Protein AF-A0A8J5LGD5-F1 (afdb_monomer_lite)

Secondary structure (DSSP, 8-state):
--SHHHHHHHHHHHHHHHHHTT-HHHHHHHHHHHHHH-TT-HHHHHHHHHHHTSTT-HHHHHHHHHHHHHTT-TTSHHHHHHHHHHH-SS-HHHHHHHHHHHHHHHHHHHHHHHHHHHHHTT-HHHHHHHHHHHHHH-TT-HHHHHHHHHHHHT-

Radius of gyration: 19.95 Å; chains: 1; bounding box: 43×18×62 Å

Sequence (155 aa):
MSTMHWGYLDAGNLAGIYYEQSQLDMAILHYKQAINCDSTFIEAYNNLSCFALQPNHPQALSSLGSIYMDCNMMSVPASFYKATL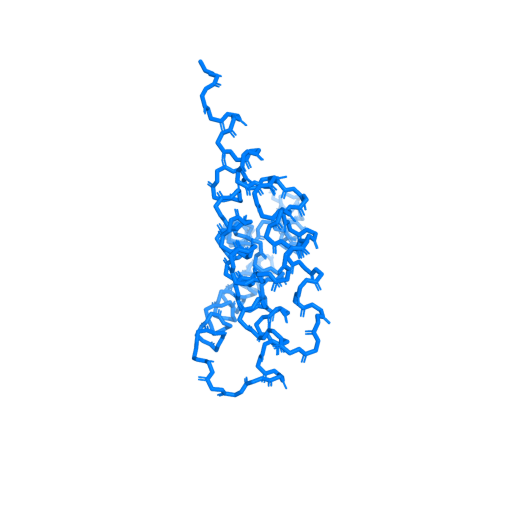AVTTGISAPFNNLAIIYKQQTAVDGLVNRGNTFKEIGRVTEAIQDYIRAVNIRPTMPEAHANLASAYKDR

pLDDT: mean 82.54, std 10.93, range [42.25, 97.94]

Foldseek 3Di:
DPPLVVQLVVLQVVLVVCVVVVVNVSNLVSLLRSCVSPVPPVSSLVVLVVVLPPLACLVSLQSSLVSCVVVLVLVPSLVSLVSSCVNDVPDCSSVVSNVVSVVLVVQLVVLQVVLVVCVVVVVLVSSLVSLVVSCVNPVPDVSSVVSNVVSVVVD

Organism: Zingiber officinale (NCBI:txid94328)

Structure (mmCIF, N/CA/C/O backbone):
data_AF-A0A8J5LGD5-F1
#
_entry.id   AF-A0A8J5LGD5-F1
#
loop_
_atom_site.group_PDB
_atom_site.id
_atom_site.type_symbol
_atom_site.label_atom_id
_atom_site.label_alt_id
_atom_site.label_comp_id
_atom_site.label_asym_id
_atom_site.label_entity_id
_atom_site.label_seq_id
_atom_site.pdbx_PDB_ins_code
_atom_site.Cartn_x
_atom_site.Cartn_y
_atom_site.Cartn_z
_atom_site.occupancy
_atom_site.B_iso_or_equiv
_atom_site.auth_seq_id
_atom_site.auth_comp_id
_atom_site.auth_asym_id
_atom_site.auth_atom_id
_atom_site.pdbx_PDB_model_num
ATOM 1 N N . MET A 1 1 ? -23.213 11.131 -22.393 1.00 42.25 1 MET A N 1
ATOM 2 C CA . MET A 1 1 ? -22.243 10.449 -21.503 1.00 42.25 1 MET A CA 1
ATOM 3 C C . MET A 1 1 ? -21.433 9.392 -22.271 1.00 42.25 1 MET A C 1
ATOM 5 O O . MET A 1 1 ? -21.318 8.270 -21.812 1.00 42.25 1 MET A O 1
ATOM 9 N N . SER A 1 2 ? -20.857 9.716 -23.435 1.00 49.59 2 SER A N 1
ATOM 10 C CA . SER A 1 2 ? -20.188 8.717 -24.299 1.00 49.59 2 SER A CA 1
ATOM 11 C C . SER A 1 2 ? -18.789 9.123 -24.777 1.00 49.59 2 SER A C 1
ATOM 13 O O . SER A 1 2 ? -18.178 8.389 -25.538 1.00 49.59 2 SER A O 1
ATOM 15 N N . THR A 1 3 ? -18.252 10.262 -24.331 1.00 48.84 3 THR A N 1
ATOM 16 C CA . THR A 1 3 ? -16.956 10.787 -24.799 1.00 48.84 3 THR A CA 1
ATOM 17 C C . THR A 1 3 ? -15.761 10.387 -23.928 1.00 48.84 3 THR A C 1
ATOM 19 O O . THR A 1 3 ? -14.643 10.397 -24.423 1.00 48.84 3 THR A O 1
ATOM 22 N N . MET A 1 4 ? -15.966 9.987 -22.664 1.00 52.41 4 MET A N 1
ATOM 23 C CA . MET A 1 4 ? -14.864 9.555 -21.783 1.00 52.41 4 MET A CA 1
ATOM 24 C C . MET A 1 4 ? -14.381 8.123 -22.052 1.00 52.41 4 MET A C 1
ATOM 26 O O . MET A 1 4 ? -13.219 7.829 -21.803 1.00 52.41 4 MET A O 1
ATOM 30 N N . HIS A 1 5 ? -15.238 7.247 -22.586 1.00 53.03 5 HIS A N 1
ATOM 31 C CA . HIS A 1 5 ? -14.896 5.835 -22.795 1.00 53.03 5 HIS A CA 1
ATOM 32 C C . HIS A 1 5 ? -13.899 5.616 -23.945 1.00 53.03 5 HIS A C 1
ATOM 34 O O . HIS A 1 5 ? -13.088 4.702 -23.891 1.00 53.03 5 HIS A O 1
ATOM 40 N N . TRP A 1 6 ? -13.914 6.490 -24.957 1.00 54.50 6 TRP A N 1
ATOM 41 C CA . TRP A 1 6 ? -12.985 6.409 -26.088 1.00 54.50 6 TRP A CA 1
ATOM 42 C C . TRP A 1 6 ? -11.574 6.877 -25.717 1.00 54.50 6 TRP A C 1
ATOM 44 O O . TRP A 1 6 ? -10.600 6.235 -26.084 1.00 54.50 6 TRP A O 1
ATOM 54 N N . GLY A 1 7 ? -11.451 7.932 -24.903 1.00 62.81 7 GLY A N 1
ATOM 55 C CA . GLY A 1 7 ? -10.155 8.565 -24.637 1.00 62.81 7 GLY A CA 1
ATOM 56 C C . GLY A 1 7 ? -9.122 7.675 -23.935 1.00 62.81 7 GLY A C 1
ATOM 57 O O . GLY A 1 7 ? -7.940 7.750 -24.262 1.00 62.81 7 GLY A O 1
ATOM 58 N N . TYR A 1 8 ? -9.536 6.817 -22.994 1.00 68.88 8 TYR A N 1
ATOM 59 C CA . TYR A 1 8 ? -8.594 5.930 -22.297 1.00 68.88 8 TYR A CA 1
ATOM 60 C C . TYR A 1 8 ? -8.311 4.640 -23.067 1.00 68.88 8 TYR A C 1
ATOM 62 O O . TYR A 1 8 ? -7.191 4.140 -22.998 1.00 68.88 8 TYR A O 1
ATOM 70 N N . LEU A 1 9 ? -9.295 4.123 -23.815 1.00 65.69 9 LEU A N 1
ATOM 71 C CA . LEU A 1 9 ? -9.103 2.965 -24.687 1.00 65.69 9 LEU A CA 1
ATOM 72 C C . LEU A 1 9 ? -8.113 3.318 -25.804 1.00 65.69 9 LEU A C 1
ATOM 74 O O . LEU A 1 9 ? -7.202 2.548 -26.089 1.00 65.69 9 LEU A O 1
ATOM 78 N N . ASP A 1 10 ? -8.233 4.526 -26.362 1.00 78.06 10 ASP A N 1
ATOM 79 C CA . ASP A 1 10 ? -7.303 5.064 -27.353 1.00 78.06 10 ASP A CA 1
ATOM 80 C C . ASP A 1 10 ? -5.892 5.227 -26.767 1.00 78.06 10 ASP A C 1
ATOM 82 O O . ASP A 1 10 ? -4.911 4.841 -27.403 1.00 78.06 10 ASP A O 1
ATOM 86 N N . ALA A 1 11 ? -5.771 5.725 -25.530 1.00 79.81 11 ALA A N 1
ATOM 87 C CA . ALA A 1 11 ? -4.4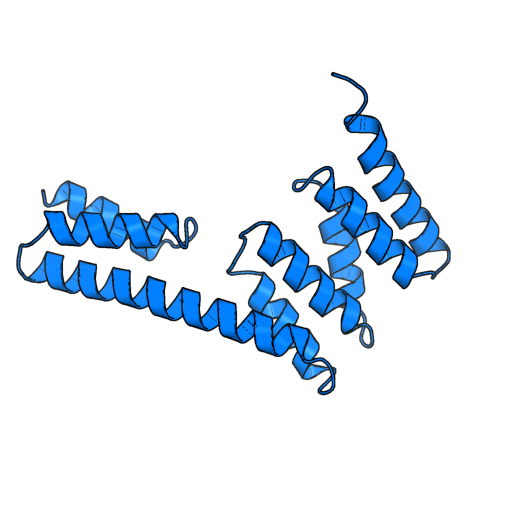84 5.845 -24.844 1.00 79.81 11 ALA A CA 1
ATOM 88 C C . ALA A 1 11 ? -3.858 4.475 -24.512 1.00 79.81 11 ALA A C 1
ATOM 90 O O . ALA A 1 11 ? -2.656 4.293 -24.696 1.00 79.81 11 ALA A O 1
ATOM 91 N N . GLY A 1 12 ? -4.654 3.498 -24.067 1.00 80.50 12 GLY A N 1
ATOM 92 C CA . GLY A 1 12 ? -4.197 2.134 -23.789 1.00 80.50 12 GLY A CA 1
ATOM 93 C C . GLY A 1 12 ? -3.734 1.404 -25.052 1.00 80.50 12 GLY A C 1
ATOM 94 O O . GLY A 1 12 ? -2.643 0.836 -25.073 1.00 80.50 12 GLY A O 1
ATOM 95 N N . ASN A 1 13 ? -4.507 1.503 -26.136 1.00 82.81 13 ASN A N 1
ATOM 96 C CA . ASN A 1 13 ? -4.154 0.928 -27.435 1.00 82.81 13 ASN A CA 1
ATOM 97 C C . ASN A 1 13 ? -2.883 1.570 -28.009 1.00 82.81 13 ASN A C 1
ATOM 99 O O . ASN A 1 13 ? -1.990 0.871 -28.488 1.00 82.81 13 ASN A O 1
ATOM 103 N N . LEU A 1 14 ? -2.758 2.897 -27.914 1.00 84.38 14 LEU A N 1
ATOM 104 C CA . LEU A 1 14 ? -1.565 3.617 -28.354 1.00 84.38 14 LEU A CA 1
ATOM 105 C C . LEU A 1 14 ? -0.327 3.223 -27.533 1.00 84.38 14 LEU A C 1
ATOM 107 O O . LEU A 1 14 ? 0.759 3.058 -28.091 1.00 84.38 14 LEU A O 1
ATOM 111 N N . ALA A 1 15 ? -0.487 3.002 -26.226 1.00 84.06 15 ALA A N 1
ATOM 112 C CA . ALA A 1 15 ? 0.582 2.490 -25.377 1.00 84.06 15 ALA A CA 1
ATOM 113 C C . ALA A 1 15 ? 1.046 1.084 -25.802 1.00 84.06 15 ALA A C 1
ATOM 115 O O . ALA A 1 15 ? 2.248 0.814 -25.807 1.00 84.06 15 ALA A O 1
ATOM 116 N N . GLY A 1 16 ? 0.115 0.215 -26.213 1.00 80.62 16 GLY A N 1
ATOM 117 C CA . GLY A 1 16 ? 0.413 -1.095 -26.800 1.00 80.62 16 GLY A CA 1
ATOM 118 C C . GLY A 1 16 ? 1.201 -1.001 -28.113 1.00 80.62 16 GLY A C 1
ATOM 119 O O . GLY A 1 16 ? 2.185 -1.712 -28.296 1.00 80.62 16 GLY A O 1
ATOM 120 N N . ILE A 1 17 ? 0.858 -0.054 -28.989 1.00 85.38 17 ILE A N 1
ATOM 121 C CA . ILE A 1 17 ? 1.590 0.175 -30.248 1.00 85.38 17 ILE A CA 1
ATOM 122 C C . ILE A 1 17 ? 3.024 0.647 -29.974 1.00 85.38 17 ILE A C 1
ATOM 124 O O . ILE A 1 17 ? 3.979 0.137 -30.561 1.00 85.38 17 ILE A O 1
ATOM 128 N N . TYR A 1 18 ? 3.206 1.605 -29.061 1.00 84.12 18 TYR A N 1
ATOM 129 C CA . TYR A 1 18 ? 4.547 2.059 -28.683 1.00 84.12 18 TYR A CA 1
ATOM 130 C C . TYR A 1 18 ? 5.372 0.957 -28.017 1.00 84.12 18 TYR A C 1
ATOM 132 O O . TYR A 1 18 ? 6.592 0.915 -28.190 1.00 84.12 18 TYR A O 1
ATOM 140 N N . TYR A 1 19 ? 4.712 0.042 -27.304 1.00 77.81 19 TYR A N 1
ATOM 141 C CA . TYR A 1 19 ? 5.350 -1.142 -26.749 1.00 77.81 19 TYR A CA 1
ATOM 142 C C . TYR A 1 19 ? 5.903 -2.062 -27.841 1.00 77.81 19 TYR A C 1
ATOM 144 O O . TYR A 1 19 ? 7.086 -2.401 -27.799 1.00 77.81 19 TYR A O 1
ATOM 152 N N . GLU A 1 20 ? 5.098 -2.397 -28.849 1.00 80.38 20 GLU A N 1
ATOM 153 C CA . GLU A 1 20 ? 5.548 -3.206 -29.991 1.00 80.38 20 GLU A CA 1
ATOM 154 C C . GLU A 1 20 ? 6.714 -2.544 -30.742 1.00 80.38 20 GLU A C 1
ATOM 156 O O . GLU A 1 20 ? 7.620 -3.217 -31.232 1.00 80.38 20 GLU A O 1
ATOM 161 N N . GLN A 1 21 ? 6.747 -1.210 -30.765 1.00 85.00 21 GLN A N 1
ATOM 162 C CA . GLN A 1 21 ? 7.817 -0.417 -31.376 1.00 85.00 21 GLN A CA 1
ATOM 163 C C . GLN A 1 21 ? 9.059 -0.237 -30.487 1.00 85.00 21 GLN A C 1
ATOM 165 O O . GLN A 1 21 ? 9.975 0.492 -30.868 1.00 85.00 21 GLN A O 1
ATOM 170 N N . SER A 1 22 ? 9.118 -0.868 -29.309 1.00 78.25 22 SER A N 1
ATOM 171 C CA . SER A 1 22 ? 10.202 -0.698 -28.324 1.00 78.25 22 SER A CA 1
ATOM 172 C C . SER A 1 22 ? 10.396 0.750 -27.836 1.00 78.25 22 SER A C 1
ATOM 174 O O . SER A 1 22 ? 11.431 1.088 -27.261 1.00 78.25 22 SER A O 1
ATOM 176 N N . GLN A 1 23 ? 9.395 1.616 -28.018 1.00 81.88 23 GLN A N 1
ATOM 177 C CA . GLN A 1 23 ? 9.391 3.002 -27.542 1.00 81.88 23 GLN A CA 1
ATOM 178 C C . GLN A 1 23 ? 8.831 3.061 -26.119 1.00 81.88 23 GLN A C 1
ATOM 180 O O . GLN A 1 23 ? 7.727 3.543 -25.862 1.00 81.88 23 GLN A O 1
ATOM 185 N N . LEU A 1 24 ? 9.609 2.528 -25.180 1.00 74.50 24 LEU A N 1
ATOM 186 C CA . LEU A 1 24 ? 9.168 2.263 -23.810 1.00 74.50 24 LEU A CA 1
ATOM 187 C C . LEU A 1 24 ? 8.738 3.527 -23.049 1.00 74.50 24 LEU A C 1
ATOM 189 O O . LEU A 1 24 ? 7.740 3.494 -22.332 1.00 74.50 24 LEU A O 1
ATOM 193 N N . ASP A 1 25 ? 9.427 4.654 -23.242 1.00 77.00 25 ASP A N 1
ATOM 194 C CA . ASP A 1 25 ? 9.070 5.920 -22.586 1.00 77.00 25 ASP A CA 1
ATOM 195 C C . ASP A 1 25 ? 7.683 6.420 -23.022 1.00 77.00 25 ASP A C 1
ATOM 197 O O . ASP A 1 25 ? 6.886 6.872 -22.194 1.00 77.00 25 ASP A O 1
ATOM 201 N N . MET A 1 26 ? 7.366 6.270 -24.312 1.00 81.94 26 MET A N 1
ATOM 202 C CA . MET A 1 26 ? 6.059 6.626 -24.869 1.00 81.94 26 MET A CA 1
ATOM 203 C C . MET A 1 26 ? 4.973 5.657 -24.400 1.00 81.94 26 MET A C 1
ATOM 205 O O . MET A 1 26 ? 3.890 6.097 -24.014 1.00 81.94 26 MET A O 1
ATOM 209 N N . ALA A 1 27 ? 5.270 4.356 -24.342 1.00 81.81 27 ALA A N 1
ATOM 210 C CA . ALA A 1 27 ? 4.348 3.369 -23.786 1.00 81.81 27 ALA A CA 1
ATOM 211 C C . ALA A 1 27 ? 3.984 3.702 -22.327 1.00 81.81 27 ALA A C 1
ATOM 213 O O . ALA A 1 27 ? 2.805 3.758 -21.981 1.00 81.81 27 ALA A O 1
ATOM 214 N N . ILE A 1 28 ? 4.972 4.012 -21.477 1.00 79.75 28 ILE A N 1
ATOM 215 C CA . ILE A 1 28 ? 4.734 4.391 -20.074 1.00 79.75 28 ILE A CA 1
ATOM 216 C C . ILE A 1 28 ? 3.882 5.662 -19.977 1.00 79.75 28 ILE A C 1
ATOM 218 O O . ILE A 1 28 ? 2.972 5.732 -19.146 1.00 79.75 28 ILE A O 1
ATOM 222 N N . LEU A 1 29 ? 4.164 6.668 -20.810 1.00 82.88 29 LEU A N 1
ATOM 223 C CA . LEU A 1 29 ? 3.408 7.919 -20.839 1.00 82.88 29 LEU A CA 1
ATOM 224 C C . LEU A 1 29 ? 1.929 7.684 -21.171 1.00 82.88 29 LEU A C 1
ATOM 226 O O . LEU A 1 29 ? 1.054 8.210 -20.482 1.00 82.88 29 LEU A O 1
ATOM 230 N N . HIS A 1 30 ? 1.642 6.880 -22.192 1.00 85.06 30 HIS A N 1
ATOM 231 C CA . HIS A 1 30 ? 0.271 6.621 -22.623 1.00 85.06 30 HIS A CA 1
ATOM 232 C C . HIS A 1 30 ? -0.484 5.685 -21.672 1.00 85.06 30 HIS A C 1
ATOM 234 O O . HIS A 1 30 ? -1.658 5.929 -21.396 1.00 85.06 30 HIS A O 1
ATOM 240 N N . TYR A 1 31 ? 0.189 4.712 -21.047 1.00 83.44 31 TYR A N 1
ATOM 241 C CA . TYR A 1 31 ? -0.419 3.937 -19.962 1.00 83.44 31 TYR A CA 1
ATOM 242 C C . TYR A 1 31 ? -0.769 4.809 -18.749 1.00 83.44 31 TYR A C 1
ATOM 244 O O . TYR A 1 31 ? -1.839 4.641 -18.169 1.00 83.44 31 TYR A O 1
ATOM 252 N N . LYS A 1 32 ? 0.070 5.793 -18.391 1.00 79.62 32 LYS A N 1
ATOM 253 C CA . LYS A 1 32 ? -0.273 6.783 -17.352 1.00 79.62 32 LYS A CA 1
ATOM 254 C C . LYS A 1 32 ? -1.509 7.597 -17.712 1.00 79.62 32 LYS A C 1
ATOM 256 O O . LYS A 1 32 ? -2.350 7.837 -16.853 1.00 79.62 32 LYS A O 1
ATOM 261 N N . GLN A 1 33 ? -1.619 8.032 -18.965 1.00 82.81 33 GLN A N 1
ATOM 262 C CA . GLN A 1 33 ? -2.797 8.762 -19.435 1.00 82.81 33 GLN A CA 1
ATOM 263 C C . GLN A 1 33 ? -4.057 7.899 -19.349 1.00 82.81 33 GLN A C 1
ATOM 265 O O . GLN A 1 33 ? -5.070 8.373 -18.843 1.00 82.81 33 GLN A O 1
ATOM 270 N N . ALA A 1 34 ? -3.973 6.632 -19.764 1.00 83.25 34 ALA A N 1
ATOM 271 C CA . ALA A 1 34 ? -5.082 5.692 -19.652 1.00 83.25 34 ALA A CA 1
ATOM 272 C C . ALA A 1 34 ? -5.538 5.533 -18.192 1.00 83.25 34 ALA A C 1
ATOM 274 O O . ALA A 1 34 ? -6.728 5.649 -17.921 1.00 83.25 34 ALA A O 1
ATOM 275 N N . ILE A 1 35 ? -4.601 5.384 -17.247 1.00 81.25 35 ILE A N 1
ATOM 276 C CA . ILE A 1 35 ? -4.906 5.262 -15.810 1.00 81.25 35 ILE A CA 1
ATOM 277 C C . ILE A 1 35 ? -5.485 6.557 -15.219 1.00 81.25 35 ILE A C 1
ATOM 279 O O . ILE A 1 35 ? -6.378 6.514 -14.377 1.00 81.25 35 ILE A O 1
ATOM 283 N N . ASN A 1 36 ? -5.016 7.725 -15.664 1.00 80.19 36 ASN A N 1
ATOM 284 C CA . ASN A 1 36 ? -5.582 9.006 -15.231 1.00 80.19 36 ASN A CA 1
ATOM 285 C C . ASN A 1 36 ? -7.033 9.190 -15.695 1.00 80.19 36 ASN A C 1
ATOM 287 O O . ASN A 1 36 ? -7.808 9.877 -15.031 1.00 80.19 36 ASN A O 1
ATOM 291 N N . CYS A 1 37 ? -7.393 8.614 -16.842 1.00 79.44 37 CYS A N 1
ATOM 292 C CA . CYS A 1 37 ? -8.760 8.629 -17.347 1.00 79.44 37 CYS A CA 1
ATOM 293 C C . CYS A 1 37 ? -9.627 7.529 -16.712 1.00 79.44 37 CYS A C 1
ATOM 295 O O . CYS A 1 37 ? -10.801 7.773 -16.439 1.00 79.44 37 CYS A O 1
ATOM 297 N N . ASP A 1 38 ? -9.056 6.351 -16.463 1.00 77.62 38 ASP A N 1
ATOM 298 C CA . ASP A 1 38 ? -9.692 5.228 -15.776 1.00 77.62 38 ASP A CA 1
ATOM 299 C C . ASP A 1 38 ? -8.703 4.546 -14.818 1.00 77.62 38 ASP A C 1
ATOM 301 O O . ASP A 1 38 ? -7.868 3.725 -15.210 1.00 77.62 38 ASP A O 1
ATOM 305 N N . SER A 1 39 ? -8.845 4.841 -13.525 1.00 76.69 39 SER A N 1
ATOM 306 C CA . SER A 1 39 ? -7.998 4.279 -12.468 1.00 76.69 39 SER A CA 1
ATOM 307 C C . SER A 1 39 ? -8.210 2.780 -12.238 1.00 76.69 39 SER A C 1
ATOM 309 O O . SER A 1 39 ? -7.464 2.162 -11.479 1.00 76.69 39 SER A O 1
ATOM 311 N N . THR A 1 40 ? -9.209 2.176 -12.887 1.00 78.06 40 THR A N 1
ATOM 312 C CA . THR A 1 40 ? -9.508 0.741 -12.820 1.00 78.06 40 THR A CA 1
ATOM 313 C C . THR A 1 40 ? -8.997 -0.035 -14.033 1.00 78.06 40 THR A C 1
ATOM 315 O O . THR A 1 40 ? -9.236 -1.239 -14.136 1.00 78.06 40 THR A O 1
ATOM 318 N N . PHE A 1 41 ? -8.247 0.607 -14.935 1.00 79.62 41 PHE A N 1
ATOM 319 C CA . PHE A 1 41 ? -7.722 -0.024 -16.143 1.00 79.62 41 PHE A CA 1
ATOM 320 C C . PHE A 1 41 ? -6.570 -1.006 -15.843 1.00 79.62 41 PHE A C 1
ATOM 322 O O . PHE A 1 41 ? -5.386 -0.683 -15.945 1.00 79.62 41 PHE A O 1
ATOM 329 N N . ILE A 1 42 ? -6.932 -2.239 -15.468 1.00 76.00 42 ILE A N 1
ATOM 330 C CA . ILE A 1 42 ? -6.021 -3.314 -15.024 1.00 76.00 42 ILE A CA 1
ATOM 331 C C . ILE A 1 42 ? -4.918 -3.613 -16.050 1.00 76.00 42 ILE A C 1
ATOM 333 O O . ILE A 1 42 ? -3.778 -3.883 -15.673 1.00 76.00 42 ILE A O 1
ATOM 337 N N . GLU A 1 43 ? -5.233 -3.555 -17.343 1.00 76.12 43 GLU A N 1
ATOM 338 C CA . GLU A 1 43 ? -4.279 -3.865 -18.410 1.00 76.12 43 GLU A CA 1
ATOM 339 C C . GLU A 1 43 ? -3.082 -2.901 -18.417 1.00 76.12 43 GLU A C 1
ATOM 341 O O . GLU A 1 43 ? -1.939 -3.350 -18.522 1.00 76.12 43 GLU A O 1
ATOM 346 N N . ALA A 1 44 ? -3.303 -1.602 -18.176 1.00 79.19 44 ALA A N 1
ATOM 347 C CA . ALA A 1 44 ? -2.202 -0.651 -18.031 1.00 79.19 44 ALA A CA 1
ATOM 348 C C . ALA A 1 44 ? -1.311 -0.971 -16.828 1.00 79.19 44 ALA A C 1
ATOM 350 O O . ALA A 1 44 ? -0.089 -0.892 -16.941 1.00 79.19 44 ALA A O 1
ATOM 351 N N . TYR A 1 45 ? -1.887 -1.374 -15.692 1.00 75.38 45 TYR A N 1
ATOM 352 C CA . TYR A 1 45 ? -1.099 -1.785 -14.527 1.00 75.38 45 TYR A CA 1
ATOM 353 C C . TYR A 1 45 ? -0.278 -3.043 -14.801 1.00 75.38 45 TYR A C 1
ATOM 355 O O . TYR A 1 45 ? 0.890 -3.094 -14.411 1.00 75.38 45 TYR A O 1
ATOM 363 N N . ASN A 1 46 ? -0.849 -4.037 -15.486 1.00 78.62 46 ASN A N 1
ATOM 364 C CA . ASN A 1 46 ? -0.146 -5.268 -15.848 1.00 78.62 46 ASN A CA 1
ATOM 365 C C . ASN A 1 46 ? 1.033 -4.980 -16.786 1.00 78.62 46 ASN A C 1
ATOM 367 O O . ASN A 1 46 ? 2.157 -5.410 -16.515 1.00 78.62 46 ASN A O 1
ATOM 371 N N . ASN A 1 47 ? 0.801 -4.190 -17.835 1.00 79.25 47 ASN A N 1
ATOM 372 C CA . ASN A 1 47 ? 1.826 -3.859 -18.821 1.00 79.25 47 ASN A CA 1
ATOM 373 C C . ASN A 1 47 ? 2.923 -2.975 -18.212 1.00 79.25 47 ASN A C 1
ATOM 375 O O . ASN A 1 47 ? 4.109 -3.263 -18.378 1.00 79.25 47 ASN A O 1
ATOM 379 N N . LEU A 1 48 ? 2.555 -1.977 -17.397 1.00 77.75 48 LEU A N 1
ATOM 380 C CA . LEU A 1 48 ? 3.524 -1.189 -16.634 1.00 77.75 48 LEU A CA 1
ATOM 381 C C . LEU A 1 48 ? 4.348 -2.048 -15.672 1.00 77.75 48 LEU A C 1
ATOM 383 O O . LEU A 1 48 ? 5.566 -1.881 -15.590 1.00 77.75 48 LEU A O 1
ATOM 387 N N . SER A 1 49 ? 3.708 -2.975 -14.956 1.00 74.06 49 SER A N 1
ATOM 388 C CA . SER A 1 49 ? 4.391 -3.865 -14.008 1.00 74.06 49 SER A CA 1
ATOM 389 C C . SER A 1 49 ? 5.399 -4.769 -14.714 1.00 74.06 49 SER A C 1
ATOM 391 O O . SER A 1 49 ? 6.503 -4.960 -14.207 1.00 74.06 49 SER A O 1
ATOM 393 N N . CYS A 1 50 ? 5.076 -5.254 -15.916 1.00 70.56 50 CYS A N 1
ATOM 394 C CA . CYS A 1 50 ? 6.021 -5.994 -16.748 1.00 70.56 50 CYS A CA 1
ATOM 395 C C . CYS A 1 50 ? 7.251 -5.148 -17.127 1.00 70.56 50 CYS A C 1
ATOM 397 O O . CYS A 1 50 ? 8.369 -5.662 -17.087 1.00 70.56 50 CYS A O 1
ATOM 399 N N . PHE A 1 51 ? 7.088 -3.852 -17.435 1.00 70.75 51 PHE A N 1
ATOM 400 C CA . PHE A 1 51 ? 8.227 -2.952 -17.690 1.00 70.75 51 PHE A CA 1
ATOM 401 C C . PHE A 1 51 ? 9.106 -2.759 -16.464 1.00 70.75 51 PHE A C 1
ATOM 403 O O . PHE A 1 51 ? 10.329 -2.784 -16.557 1.00 70.75 51 PHE A O 1
ATOM 410 N N . ALA A 1 52 ? 8.483 -2.587 -15.304 1.00 66.25 52 ALA A N 1
ATOM 411 C CA . ALA A 1 52 ? 9.181 -2.420 -14.039 1.00 66.25 52 ALA A CA 1
ATOM 412 C C . ALA A 1 52 ? 10.057 -3.626 -13.662 1.00 66.25 52 ALA A C 1
ATOM 414 O O . ALA A 1 52 ? 11.058 -3.463 -12.969 1.00 66.25 52 ALA A O 1
ATOM 415 N N . LEU A 1 53 ? 9.681 -4.827 -14.108 1.00 66.00 53 LEU A N 1
ATOM 416 C CA . LEU A 1 53 ? 10.434 -6.060 -13.877 1.00 66.00 53 LEU A CA 1
ATOM 417 C C . LEU A 1 53 ? 11.613 -6.244 -14.844 1.00 66.00 53 LEU A C 1
ATOM 419 O O . LEU A 1 53 ? 12.427 -7.145 -14.638 1.00 66.00 53 LEU A O 1
ATOM 423 N N . GLN A 1 54 ? 11.742 -5.411 -15.883 1.00 70.62 54 GLN A N 1
ATOM 424 C CA . GLN A 1 54 ? 12.911 -5.454 -16.755 1.00 70.62 54 GLN A CA 1
ATOM 425 C C . GLN A 1 54 ? 14.143 -4.873 -16.032 1.00 70.62 54 GLN A C 1
ATOM 427 O O . GLN A 1 54 ? 14.027 -3.835 -15.376 1.00 70.62 54 GLN A O 1
ATOM 432 N N . PRO A 1 55 ? 15.345 -5.475 -16.171 1.00 61.97 55 PRO A N 1
ATOM 433 C CA . PRO A 1 55 ? 16.503 -5.189 -15.311 1.00 61.97 55 PRO A CA 1
ATOM 434 C C . PRO A 1 55 ? 17.042 -3.749 -15.312 1.00 61.97 55 PRO A C 1
ATOM 436 O O . PRO A 1 55 ? 17.955 -3.463 -14.545 1.00 61.97 55 PRO A O 1
ATOM 439 N N . ASN A 1 56 ? 16.544 -2.854 -16.173 1.00 66.19 56 ASN A N 1
ATOM 440 C CA . ASN A 1 56 ? 17.194 -1.572 -16.449 1.00 66.19 56 ASN A CA 1
ATOM 441 C C . ASN A 1 56 ? 16.239 -0.371 -16.605 1.00 66.19 56 ASN A C 1
ATOM 443 O O . ASN A 1 56 ? 16.598 0.611 -17.250 1.00 66.19 56 ASN A O 1
ATOM 447 N N . HIS A 1 57 ? 15.037 -0.420 -16.014 1.00 74.88 57 HIS A N 1
ATOM 448 C CA . HIS A 1 57 ? 14.047 0.669 -16.122 1.00 74.88 57 HIS A CA 1
ATOM 449 C C . HIS A 1 57 ? 13.592 1.231 -14.759 1.00 74.88 57 HIS A C 1
ATOM 451 O O . HIS A 1 57 ? 12.416 1.133 -14.391 1.00 74.88 57 HIS A O 1
ATOM 457 N N . PRO A 1 58 ? 14.488 1.880 -13.989 1.00 75.25 58 PRO A N 1
ATOM 458 C CA . PRO A 1 58 ? 14.142 2.452 -12.685 1.00 75.25 58 PRO A CA 1
ATOM 459 C C . PRO A 1 58 ? 13.075 3.560 -12.760 1.00 75.25 58 PRO A C 1
ATOM 461 O O . PRO A 1 58 ? 12.291 3.742 -11.828 1.00 75.25 58 PRO A O 1
ATOM 464 N N . GLN A 1 59 ? 12.985 4.282 -13.878 1.00 76.38 59 GLN A N 1
ATOM 465 C CA . GLN A 1 59 ? 11.958 5.302 -14.103 1.00 76.38 59 GLN A CA 1
ATOM 466 C C . GLN A 1 59 ? 10.552 4.690 -14.184 1.00 76.38 59 GLN A C 1
ATOM 468 O O . GLN A 1 59 ? 9.594 5.313 -13.718 1.00 76.38 59 GLN A O 1
ATOM 473 N N . ALA A 1 60 ? 10.422 3.474 -14.728 1.00 77.19 60 ALA A N 1
ATOM 474 C CA . ALA A 1 60 ? 9.156 2.747 -14.801 1.00 77.19 60 ALA A CA 1
ATOM 475 C C . ALA A 1 60 ? 8.691 2.312 -13.404 1.00 77.19 60 ALA A C 1
ATOM 477 O O . ALA A 1 60 ? 7.540 2.549 -13.038 1.00 77.19 60 ALA A O 1
ATOM 478 N N . LEU A 1 61 ? 9.608 1.780 -12.585 1.00 77.38 61 LEU A N 1
ATOM 479 C CA . LEU A 1 61 ? 9.351 1.429 -11.184 1.00 77.38 61 LEU A CA 1
ATOM 480 C C . LEU A 1 61 ? 8.918 2.650 -10.360 1.00 77.38 61 LEU A C 1
ATOM 482 O O . LEU A 1 61 ? 7.891 2.609 -9.681 1.00 77.38 61 LEU A O 1
ATOM 486 N N . SER A 1 62 ? 9.647 3.766 -10.463 1.00 81.56 62 SER A N 1
ATOM 487 C CA . SER A 1 62 ? 9.276 5.007 -9.771 1.00 81.56 62 SER A CA 1
ATOM 488 C C . SER A 1 62 ? 7.914 5.522 -10.230 1.00 81.56 62 SER A C 1
ATOM 490 O O . SER A 1 62 ? 7.118 5.980 -9.414 1.00 81.56 62 SER A O 1
ATOM 492 N N . SER A 1 63 ? 7.647 5.449 -11.534 1.00 80.19 63 SER A N 1
ATOM 493 C CA . SER A 1 63 ? 6.387 5.880 -12.133 1.00 80.19 63 SER A CA 1
ATOM 494 C C . SER A 1 63 ? 5.204 5.062 -11.632 1.00 80.19 63 SER A C 1
ATOM 496 O O . SER A 1 63 ? 4.195 5.642 -11.246 1.00 80.19 63 SER A O 1
ATOM 498 N N . LEU A 1 64 ? 5.339 3.738 -11.586 1.00 78.62 64 LEU A N 1
ATOM 499 C CA . LEU A 1 64 ? 4.340 2.842 -11.009 1.00 78.62 64 LEU A CA 1
ATOM 500 C C . LEU A 1 64 ? 4.080 3.135 -9.540 1.00 78.62 64 LEU A C 1
ATOM 502 O O . LEU A 1 64 ? 2.925 3.209 -9.129 1.00 78.62 64 LEU A O 1
ATOM 506 N N . GLY A 1 65 ? 5.143 3.345 -8.760 1.00 82.88 65 GLY A N 1
ATOM 507 C CA . GLY A 1 65 ? 5.011 3.746 -7.365 1.00 82.88 65 GLY A CA 1
ATOM 508 C C . GLY A 1 65 ? 4.157 5.007 -7.215 1.00 82.88 65 GLY A C 1
ATOM 509 O O . GLY A 1 65 ? 3.279 5.045 -6.358 1.00 82.88 65 GLY A O 1
ATOM 510 N N . SER A 1 66 ? 4.361 6.015 -8.071 1.00 82.75 66 SER A N 1
ATOM 511 C CA . SER A 1 66 ? 3.574 7.256 -8.036 1.00 82.75 66 SER A CA 1
ATOM 512 C C . SER A 1 66 ? 2.118 7.032 -8.421 1.00 82.75 66 SER A C 1
ATOM 514 O O . SER A 1 66 ? 1.240 7.483 -7.699 1.00 82.75 66 SER A O 1
ATOM 516 N N . ILE A 1 67 ? 1.854 6.238 -9.459 1.00 79.44 67 ILE A N 1
ATOM 517 C CA . ILE A 1 67 ? 0.484 5.901 -9.868 1.00 79.44 67 ILE A CA 1
ATOM 518 C C . ILE A 1 67 ? -0.271 5.205 -8.728 1.00 79.44 67 ILE A C 1
ATOM 520 O O . ILE A 1 67 ? -1.372 5.607 -8.369 1.00 79.44 67 ILE A O 1
ATOM 524 N N . TYR A 1 68 ? 0.322 4.180 -8.108 1.00 79.06 68 TYR A N 1
ATOM 525 C CA . TYR A 1 68 ? -0.320 3.496 -6.981 1.00 79.06 68 TYR A CA 1
ATOM 526 C C . TYR A 1 68 ? -0.518 4.415 -5.767 1.00 79.06 68 TYR A C 1
ATOM 528 O O . TYR A 1 68 ? -1.430 4.198 -4.966 1.00 79.06 68 TYR A O 1
ATOM 536 N N . MET A 1 69 ? 0.336 5.429 -5.614 1.00 79.81 69 MET A N 1
ATOM 537 C CA . MET A 1 69 ? 0.221 6.424 -4.554 1.00 79.81 69 MET A CA 1
ATOM 538 C C . MET A 1 69 ? -0.946 7.381 -4.818 1.00 79.81 69 MET A C 1
ATOM 540 O O . MET A 1 69 ? -1.719 7.634 -3.898 1.00 79.81 69 MET A O 1
ATOM 544 N N . ASP A 1 70 ? -1.137 7.809 -6.067 1.00 78.75 70 ASP A N 1
ATOM 545 C CA . ASP A 1 70 ? -2.288 8.613 -6.500 1.00 78.75 70 ASP A CA 1
ATOM 546 C C . ASP A 1 70 ? -3.607 7.834 -6.364 1.00 78.75 70 ASP A C 1
ATOM 548 O O . ASP A 1 70 ? -4.633 8.389 -5.971 1.00 78.75 70 ASP A O 1
ATOM 552 N N . CYS A 1 71 ? -3.576 6.515 -6.578 1.00 72.25 71 CYS A N 1
ATOM 553 C CA . CYS A 1 71 ? -4.714 5.621 -6.333 1.00 72.25 71 CYS A CA 1
ATOM 554 C C . CYS A 1 71 ? -4.941 5.286 -4.847 1.00 72.25 71 CYS A C 1
ATOM 556 O O . CYS A 1 71 ? -5.764 4.427 -4.528 1.00 72.25 71 CYS A O 1
ATOM 558 N N . ASN A 1 72 ? -4.214 5.933 -3.931 1.00 71.44 72 ASN A N 1
ATOM 559 C CA . ASN A 1 72 ? -4.302 5.746 -2.482 1.00 71.44 72 ASN A CA 1
ATOM 560 C C . ASN A 1 72 ? -4.047 4.297 -2.004 1.00 71.44 72 ASN A C 1
ATOM 562 O O . ASN A 1 72 ? -4.473 3.892 -0.920 1.00 71.44 72 ASN A O 1
ATOM 566 N N . MET A 1 73 ? -3.318 3.494 -2.785 1.00 71.38 73 MET A N 1
ATOM 567 C CA . MET A 1 73 ? -3.004 2.096 -2.471 1.00 71.38 73 MET A CA 1
ATOM 568 C C . MET A 1 73 ? -1.707 1.980 -1.664 1.00 71.38 73 MET A C 1
ATOM 570 O O . MET A 1 73 ? -0.798 1.266 -2.058 1.00 71.38 73 MET A O 1
ATOM 574 N N . MET A 1 74 ? -1.597 2.668 -0.523 1.00 67.50 74 MET A N 1
ATOM 575 C CA . MET A 1 74 ? -0.334 2.916 0.209 1.00 67.50 74 MET A CA 1
ATOM 576 C C . MET A 1 74 ? 0.570 1.701 0.518 1.00 67.50 74 MET A C 1
ATOM 578 O O . MET A 1 74 ? 1.759 1.885 0.783 1.00 67.50 74 MET A O 1
ATOM 582 N N . SER A 1 75 ? 0.052 0.469 0.512 1.00 66.94 75 SER A N 1
ATOM 583 C CA . SER A 1 75 ? 0.847 -0.748 0.738 1.00 66.94 75 SER A CA 1
ATOM 584 C C . SER A 1 75 ? 1.700 -1.163 -0.467 1.00 66.94 75 SER A C 1
ATOM 586 O O . SER A 1 75 ? 2.728 -1.813 -0.283 1.00 66.94 75 SER A O 1
ATOM 588 N N . VAL A 1 76 ? 1.303 -0.777 -1.682 1.00 75.00 76 VAL A N 1
ATOM 589 C CA . VAL A 1 76 ? 1.912 -1.211 -2.949 1.00 75.00 76 VAL A CA 1
ATOM 590 C C . VAL A 1 76 ? 3.050 -0.285 -3.432 1.00 75.00 76 VAL A C 1
ATOM 592 O O . VAL A 1 76 ? 4.112 -0.797 -3.776 1.00 75.00 76 VAL A O 1
ATOM 595 N N . PRO A 1 77 ? 2.946 1.061 -3.401 1.00 82.81 77 PRO A N 1
ATOM 596 C CA . PRO A 1 77 ? 3.992 1.976 -3.863 1.00 82.81 77 PRO A CA 1
ATOM 597 C C . PRO A 1 77 ? 5.360 1.759 -3.218 1.00 82.81 77 PRO A C 1
ATOM 599 O O . PRO A 1 77 ? 6.395 1.928 -3.861 1.00 82.81 77 PRO A O 1
ATOM 602 N N . ALA A 1 78 ? 5.379 1.392 -1.933 1.00 83.06 78 ALA A N 1
ATOM 603 C CA . ALA A 1 78 ? 6.611 1.276 -1.165 1.00 83.06 78 ALA A CA 1
ATOM 604 C C . ALA A 1 78 ? 7.557 0.205 -1.727 1.00 83.06 78 ALA A C 1
ATOM 606 O O . ALA A 1 78 ? 8.772 0.408 -1.709 1.00 83.06 78 ALA A O 1
ATOM 607 N N . SER A 1 79 ? 7.032 -0.919 -2.232 1.00 81.94 79 SER A N 1
ATOM 608 C CA . SER A 1 79 ? 7.864 -1.963 -2.843 1.00 81.94 79 SER A CA 1
ATOM 609 C C . SER A 1 79 ? 8.498 -1.473 -4.144 1.00 81.94 79 SER A C 1
ATOM 611 O O . SER A 1 79 ? 9.688 -1.692 -4.358 1.00 81.94 79 SER A O 1
ATOM 613 N N . PHE A 1 80 ? 7.745 -0.736 -4.963 1.00 83.69 80 PHE A N 1
ATOM 614 C CA . PHE A 1 80 ? 8.225 -0.169 -6.222 1.00 83.69 80 PHE A CA 1
ATOM 615 C C . PHE A 1 80 ? 9.308 0.895 -6.014 1.00 83.69 80 PHE A C 1
ATOM 617 O O . PHE A 1 80 ? 10.337 0.877 -6.696 1.00 83.69 80 PHE A O 1
ATOM 624 N N . TYR A 1 81 ? 9.146 1.778 -5.025 1.00 85.25 81 TYR A N 1
ATOM 625 C CA . TYR A 1 81 ? 10.187 2.751 -4.688 1.00 85.25 81 TYR A CA 1
ATOM 626 C C . TYR A 1 81 ? 11.455 2.077 -4.158 1.00 85.25 81 TYR A C 1
ATOM 628 O O . TYR A 1 81 ? 12.551 2.433 -4.583 1.00 85.25 81 TYR A O 1
ATOM 636 N N . LYS A 1 82 ? 11.334 1.055 -3.301 1.00 84.75 82 LYS A N 1
ATOM 637 C CA . LYS A 1 82 ? 12.491 0.270 -2.835 1.00 84.75 82 LYS A CA 1
ATOM 638 C C . LYS A 1 82 ? 13.211 -0.439 -3.980 1.00 84.75 82 LYS A C 1
ATOM 640 O O . LYS A 1 82 ? 14.434 -0.383 -4.042 1.00 84.75 82 LYS A O 1
ATOM 645 N N . ALA A 1 83 ? 12.463 -1.063 -4.889 1.00 82.38 83 ALA A N 1
ATOM 646 C CA . ALA A 1 83 ? 13.025 -1.715 -6.068 1.00 82.38 83 ALA A CA 1
ATOM 647 C C . ALA A 1 83 ? 13.762 -0.711 -6.968 1.00 82.38 83 ALA A C 1
ATOM 649 O O . ALA A 1 83 ? 14.867 -0.992 -7.418 1.00 82.38 83 ALA A O 1
ATOM 650 N N . THR A 1 84 ? 13.205 0.494 -7.149 1.00 82.94 84 THR A N 1
ATOM 651 C CA . THR A 1 84 ? 13.880 1.582 -7.877 1.00 82.94 84 THR A CA 1
ATOM 652 C C . THR A 1 84 ? 15.234 1.904 -7.247 1.00 82.94 84 THR A C 1
ATOM 654 O O . THR A 1 84 ? 16.250 1.932 -7.935 1.00 82.94 84 THR A O 1
ATOM 657 N N . LEU A 1 85 ? 15.256 2.107 -5.928 1.00 83.12 85 LEU A N 1
ATOM 658 C CA . LEU A 1 85 ? 16.453 2.505 -5.183 1.00 83.12 85 LEU A CA 1
ATOM 659 C C . LEU A 1 85 ? 17.526 1.412 -5.106 1.00 83.12 85 LEU A C 1
ATOM 661 O O . LEU A 1 85 ? 18.701 1.721 -4.926 1.00 83.12 85 LEU A O 1
ATOM 665 N N . ALA A 1 86 ? 17.138 0.143 -5.252 1.00 82.38 86 ALA A N 1
ATOM 666 C CA . ALA A 1 86 ? 18.075 -0.974 -5.331 1.00 82.38 86 ALA A CA 1
ATOM 667 C C . ALA A 1 86 ? 18.849 -1.003 -6.661 1.00 82.38 86 ALA A C 1
ATOM 669 O O . ALA A 1 86 ? 19.973 -1.497 -6.701 1.00 82.38 86 ALA A O 1
ATOM 670 N N . VAL A 1 87 ? 18.255 -0.474 -7.737 1.00 80.06 87 VAL A N 1
ATOM 671 C CA . VAL A 1 87 ? 18.837 -0.479 -9.090 1.00 80.06 87 VAL A CA 1
ATOM 672 C C . VAL A 1 87 ? 19.476 0.872 -9.441 1.00 80.06 87 VAL A C 1
ATOM 674 O O . VAL A 1 87 ? 20.403 0.926 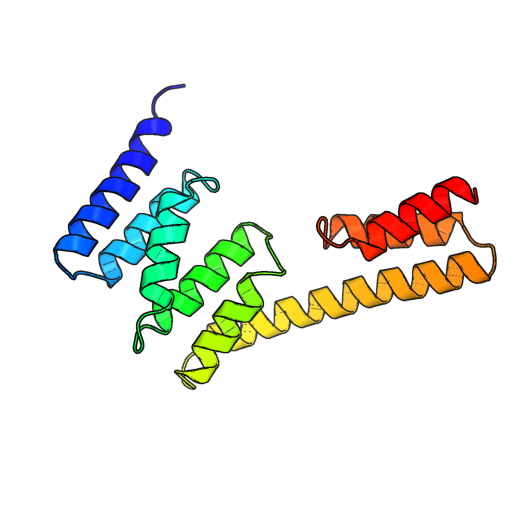-10.245 1.00 80.06 87 VAL A O 1
ATOM 677 N N . THR A 1 88 ? 19.032 1.977 -8.831 1.00 77.44 88 THR A N 1
ATOM 678 C CA . THR A 1 88 ? 19.617 3.306 -9.055 1.00 77.44 88 THR A CA 1
ATOM 679 C C . THR A 1 88 ? 19.635 4.170 -7.798 1.00 77.44 88 THR A C 1
ATOM 681 O O . THR A 1 88 ? 18.662 4.256 -7.056 1.00 77.44 88 THR A O 1
ATOM 684 N N . THR A 1 89 ? 20.745 4.872 -7.582 1.00 71.94 89 THR A N 1
ATOM 685 C CA . THR A 1 89 ? 20.966 5.733 -6.409 1.00 71.94 89 THR A CA 1
ATOM 686 C C . THR A 1 89 ? 20.818 7.229 -6.714 1.00 71.94 89 THR A C 1
ATOM 688 O O . THR A 1 89 ? 20.902 8.047 -5.802 1.00 71.94 89 THR A O 1
ATOM 691 N N . GLY A 1 90 ? 20.570 7.606 -7.976 1.00 75.56 90 GLY A N 1
ATOM 692 C CA . GLY A 1 90 ? 20.551 9.006 -8.428 1.00 75.56 90 GLY A CA 1
ATOM 693 C C . GLY A 1 90 ? 19.179 9.689 -8.455 1.00 75.56 90 GLY A C 1
ATOM 694 O O . GLY A 1 90 ? 19.102 10.873 -8.775 1.00 75.56 90 GLY A O 1
ATOM 695 N N . ILE A 1 91 ? 18.089 8.974 -8.153 1.00 76.19 91 ILE A N 1
ATOM 696 C CA . ILE A 1 91 ? 16.724 9.514 -8.253 1.00 76.19 91 ILE A CA 1
ATOM 697 C C . ILE A 1 91 ? 16.203 9.878 -6.857 1.00 76.19 91 ILE A C 1
ATOM 699 O O . ILE A 1 91 ? 16.019 9.013 -6.005 1.00 76.19 91 ILE A O 1
ATOM 703 N N . SER A 1 92 ? 15.915 11.161 -6.629 1.00 80.56 92 SER A N 1
ATOM 704 C CA . SER A 1 92 ? 15.418 11.675 -5.342 1.00 80.56 92 SER A CA 1
ATOM 705 C C . SER A 1 92 ? 13.929 11.399 -5.094 1.00 80.56 92 SER A C 1
ATOM 707 O O . SER A 1 92 ? 13.513 11.250 -3.944 1.00 80.56 92 SER A O 1
ATOM 709 N N . ALA A 1 93 ? 13.118 11.301 -6.152 1.00 83.69 93 ALA A N 1
ATOM 710 C CA . ALA A 1 93 ? 11.667 11.138 -6.036 1.00 83.69 93 ALA A CA 1
ATOM 711 C C . ALA A 1 93 ? 11.236 9.863 -5.267 1.00 83.69 93 ALA A C 1
ATOM 713 O O . ALA A 1 93 ? 10.434 9.998 -4.340 1.00 83.69 93 ALA A O 1
ATOM 714 N N . PRO A 1 94 ? 11.789 8.656 -5.530 1.00 84.38 94 PRO A N 1
ATOM 715 C CA . PRO A 1 94 ? 11.484 7.458 -4.745 1.00 84.38 94 PRO A CA 1
ATOM 716 C C . PRO A 1 94 ? 11.812 7.598 -3.256 1.00 84.38 94 PRO A C 1
ATOM 718 O O . PRO A 1 94 ? 11.036 7.138 -2.424 1.00 84.38 94 PRO A O 1
ATOM 721 N N . PHE A 1 95 ? 12.926 8.254 -2.902 1.00 85.88 95 PHE A N 1
ATOM 722 C CA . PHE A 1 95 ? 13.284 8.498 -1.501 1.00 85.88 95 PHE A CA 1
ATOM 723 C C . PHE A 1 95 ? 12.248 9.376 -0.799 1.00 85.88 95 PHE A C 1
ATOM 725 O O . PHE A 1 95 ? 11.769 9.021 0.279 1.00 85.88 95 PHE A O 1
ATOM 732 N N . ASN A 1 96 ? 11.881 10.502 -1.417 1.00 87.00 96 ASN A N 1
ATOM 733 C CA . ASN A 1 96 ? 10.896 11.419 -0.850 1.00 87.00 96 ASN A CA 1
ATOM 734 C C . ASN A 1 96 ? 9.530 10.738 -0.677 1.00 87.00 96 ASN A C 1
ATOM 736 O O . ASN A 1 96 ? 8.922 10.811 0.390 1.00 87.00 96 ASN A O 1
ATOM 740 N N . ASN A 1 97 ? 9.079 10.008 -1.697 1.00 88.06 97 ASN A N 1
ATOM 741 C CA . ASN A 1 97 ? 7.795 9.317 -1.646 1.00 88.06 97 ASN A CA 1
ATOM 742 C C . ASN A 1 97 ? 7.794 8.189 -0.605 1.00 88.06 97 ASN A C 1
ATOM 744 O O . ASN A 1 97 ? 6.820 8.029 0.131 1.00 88.06 97 ASN A O 1
ATOM 748 N N . LEU A 1 98 ? 8.903 7.457 -0.463 1.00 87.56 98 LEU A N 1
ATOM 749 C CA . LEU A 1 98 ? 9.050 6.447 0.583 1.00 87.56 98 LEU A CA 1
ATOM 750 C C . LEU A 1 98 ? 9.011 7.066 1.992 1.00 87.56 98 LEU A C 1
ATOM 752 O O . LEU A 1 98 ? 8.379 6.504 2.887 1.00 87.56 98 LEU A O 1
ATOM 756 N N . ALA A 1 99 ? 9.620 8.239 2.189 1.00 86.50 99 ALA A N 1
ATOM 757 C CA . ALA A 1 99 ? 9.564 8.959 3.461 1.00 86.50 99 ALA A CA 1
ATOM 758 C C . ALA A 1 99 ? 8.132 9.391 3.825 1.00 86.50 99 ALA A C 1
ATOM 760 O O . ALA A 1 99 ? 7.721 9.250 4.980 1.00 86.50 99 ALA A O 1
ATOM 761 N N . ILE A 1 100 ? 7.347 9.860 2.847 1.00 87.06 100 ILE A N 1
ATOM 762 C CA . ILE A 1 100 ? 5.926 10.195 3.040 1.00 87.06 100 ILE A CA 1
ATOM 763 C C . ILE A 1 100 ? 5.142 8.956 3.486 1.00 87.06 100 ILE A C 1
ATOM 765 O O . ILE A 1 100 ? 4.403 9.024 4.472 1.00 87.06 100 ILE A O 1
ATOM 769 N N . ILE A 1 101 ? 5.353 7.819 2.817 1.00 85.44 101 ILE A N 1
ATOM 770 C CA . ILE A 1 101 ? 4.683 6.557 3.152 1.00 85.44 101 ILE A CA 1
ATOM 771 C C . ILE A 1 101 ? 5.023 6.119 4.579 1.00 85.44 101 ILE A C 1
ATOM 773 O O . ILE A 1 101 ? 4.123 5.812 5.355 1.00 85.44 101 ILE A O 1
ATOM 777 N N . TYR A 1 102 ? 6.299 6.125 4.969 1.00 85.94 102 TYR A N 1
ATOM 778 C CA . TYR A 1 102 ? 6.692 5.728 6.325 1.00 85.94 102 TYR A CA 1
ATOM 779 C C . TYR A 1 102 ? 6.157 6.665 7.406 1.00 85.94 102 TYR A C 1
ATOM 781 O O . TYR A 1 102 ? 5.750 6.209 8.476 1.00 85.94 102 TYR A O 1
ATOM 789 N N . LYS A 1 103 ? 6.087 7.970 7.131 1.00 86.50 103 LYS A N 1
ATOM 790 C CA . LYS A 1 103 ? 5.464 8.926 8.051 1.00 86.50 103 LYS A CA 1
ATOM 791 C C . LYS A 1 103 ? 3.972 8.637 8.241 1.00 86.50 103 LYS A C 1
ATOM 793 O O . LYS A 1 103 ? 3.466 8.722 9.355 1.00 86.50 103 LYS A O 1
ATOM 798 N N . GLN A 1 104 ? 3.263 8.280 7.174 1.00 82.69 104 GLN A N 1
ATOM 799 C CA . GLN A 1 104 ? 1.850 7.906 7.264 1.00 82.69 104 GLN A CA 1
ATOM 800 C C . GLN A 1 104 ? 1.662 6.567 7.984 1.00 82.69 104 GLN A C 1
ATOM 802 O O . GLN A 1 104 ? 0.802 6.477 8.854 1.00 82.69 104 GLN A O 1
ATOM 807 N N . GLN A 1 105 ? 2.488 5.558 7.689 1.00 85.06 105 GLN A N 1
ATOM 808 C CA . GLN A 1 105 ? 2.437 4.260 8.372 1.00 85.06 105 GLN A CA 1
ATOM 809 C C . GLN A 1 105 ? 2.638 4.415 9.881 1.00 85.06 105 GLN A C 1
ATOM 811 O O . GLN A 1 105 ? 1.789 3.982 10.652 1.00 85.06 105 GLN A O 1
ATOM 816 N N . THR A 1 106 ? 3.680 5.136 10.300 1.00 87.44 106 THR A N 1
ATOM 817 C CA . THR A 1 106 ? 3.949 5.377 11.728 1.00 87.44 106 THR A CA 1
ATOM 818 C C . THR A 1 106 ? 2.824 6.152 12.419 1.00 87.44 106 THR A C 1
ATOM 820 O O . THR A 1 106 ? 2.495 5.859 13.568 1.00 87.44 106 THR A O 1
ATOM 823 N N . ALA A 1 107 ? 2.181 7.102 11.730 1.00 88.50 107 ALA A N 1
ATOM 824 C CA . ALA A 1 107 ? 1.011 7.804 12.259 1.00 88.50 107 ALA A CA 1
ATOM 825 C C . ALA A 1 107 ? -0.198 6.871 12.452 1.00 88.50 107 ALA A C 1
ATOM 827 O O . ALA A 1 107 ? -0.889 6.966 13.466 1.00 88.50 107 ALA A O 1
ATOM 828 N N . VAL A 1 108 ? -0.448 5.963 11.503 1.00 91.50 108 VAL A N 1
ATOM 829 C CA . VAL A 1 108 ? -1.543 4.984 11.579 1.00 91.50 108 VAL A CA 1
ATOM 830 C C . VAL A 1 108 ? -1.302 3.964 12.688 1.00 91.50 108 VAL A C 1
ATOM 832 O O . VAL A 1 108 ? -2.202 3.723 13.489 1.00 91.50 108 VAL A O 1
ATOM 835 N N . ASP A 1 109 ? -0.093 3.413 12.776 1.00 91.56 109 ASP A N 1
ATOM 836 C CA . ASP A 1 109 ? 0.275 2.454 13.823 1.00 91.56 109 ASP A CA 1
ATOM 837 C C . ASP A 1 109 ? 0.162 3.107 15.215 1.00 91.56 109 ASP A C 1
ATOM 839 O O . ASP A 1 109 ? -0.343 2.508 16.165 1.00 91.56 109 ASP A O 1
ATOM 843 N N . GLY A 1 110 ? 0.538 4.387 15.330 1.00 93.44 110 GLY A N 1
ATOM 844 C CA . GLY A 1 110 ? 0.354 5.175 16.549 1.00 93.44 110 GLY A CA 1
ATOM 845 C C . GLY A 1 110 ? -1.113 5.340 16.965 1.00 93.44 110 GLY A C 1
ATOM 846 O O . GLY A 1 110 ? -1.417 5.258 18.156 1.00 93.44 110 GLY A O 1
ATOM 847 N N . LEU A 1 111 ? -2.030 5.535 16.010 1.00 96.50 111 LEU A N 1
ATOM 848 C CA . LEU A 1 111 ? -3.472 5.600 16.288 1.00 96.50 111 LEU A CA 1
ATOM 849 C C . LEU A 1 111 ? -4.006 4.262 16.804 1.00 96.50 111 LEU A C 1
ATOM 851 O O . LEU A 1 111 ? -4.740 4.247 17.788 1.00 96.50 111 LEU A O 1
ATOM 855 N N . VAL A 1 112 ? -3.612 3.144 16.188 1.00 97.00 112 VAL A N 1
ATOM 856 C CA . VAL A 1 112 ? -4.023 1.805 16.642 1.00 97.00 112 VAL A CA 1
ATOM 857 C C . VAL A 1 112 ? -3.519 1.532 18.051 1.00 97.00 112 VAL A C 1
ATOM 859 O O . VAL A 1 112 ? -4.302 1.150 18.916 1.00 97.00 112 VAL A O 1
ATOM 862 N N . ASN A 1 113 ? -2.238 1.794 18.308 1.00 96.81 113 ASN A N 1
ATOM 863 C CA . ASN A 1 113 ? -1.642 1.556 19.618 1.00 96.81 113 ASN A CA 1
ATOM 864 C C . ASN A 1 113 ? -2.307 2.401 20.707 1.00 96.81 113 ASN A C 1
ATOM 866 O O . ASN A 1 113 ? -2.641 1.881 21.770 1.00 96.81 113 ASN A O 1
ATOM 870 N N . ARG A 1 114 ? -2.570 3.686 20.439 1.00 96.94 114 ARG A N 1
ATOM 871 C CA . ARG A 1 114 ? -3.276 4.546 21.396 1.00 96.94 114 ARG A CA 1
ATOM 872 C C . ARG A 1 114 ? -4.723 4.096 21.611 1.00 96.94 114 ARG A C 1
ATOM 874 O O . ARG A 1 114 ? -5.190 4.107 22.748 1.00 96.94 114 ARG A O 1
ATOM 881 N N . GLY A 1 115 ? -5.401 3.645 20.555 1.00 97.12 115 GLY A N 1
ATOM 882 C CA . GLY A 1 115 ? -6.723 3.033 20.651 1.00 97.12 115 GLY A CA 1
ATOM 883 C C . GLY A 1 115 ? -6.727 1.781 21.532 1.00 97.12 115 GLY A C 1
ATOM 884 O O . GLY A 1 115 ? -7.604 1.649 22.386 1.00 97.12 115 GLY A O 1
ATOM 885 N N . ASN A 1 116 ? -5.718 0.914 21.398 1.00 97.44 116 ASN A N 1
ATOM 886 C CA . ASN A 1 116 ? -5.560 -0.276 22.238 1.00 97.44 116 ASN A CA 1
ATOM 887 C C . ASN A 1 116 ? -5.395 0.126 23.708 1.00 97.44 116 ASN A C 1
ATOM 889 O O . ASN A 1 116 ? -6.130 -0.366 24.561 1.00 97.44 116 ASN A O 1
ATOM 893 N N . THR A 1 117 ? -4.529 1.104 23.996 1.00 97.25 117 THR A N 1
ATOM 894 C CA . THR A 1 117 ? -4.359 1.636 25.356 1.00 97.25 117 THR A CA 1
ATOM 895 C C . THR A 1 117 ? -5.655 2.235 25.905 1.00 97.25 117 THR A C 1
ATOM 897 O O . THR A 1 117 ? -5.998 1.988 27.058 1.00 97.25 117 THR A O 1
ATOM 900 N N . PHE A 1 118 ? -6.414 2.995 25.104 1.00 97.94 118 PHE A N 1
ATOM 901 C CA . PHE A 1 118 ? -7.712 3.527 25.532 1.00 97.94 118 PHE A CA 1
ATOM 902 C C . PHE A 1 118 ? -8.718 2.422 25.841 1.00 97.94 118 PHE A C 1
ATOM 904 O O . PHE A 1 118 ? -9.435 2.509 26.838 1.00 97.94 118 PHE A O 1
ATOM 911 N N . LYS A 1 119 ? -8.745 1.374 25.019 1.00 95.62 119 LYS A N 1
ATOM 912 C CA . LYS A 1 119 ? -9.606 0.215 25.224 1.00 95.62 119 LYS A CA 1
ATOM 913 C C . LYS A 1 119 ? -9.262 -0.508 26.531 1.00 95.62 119 LYS A C 1
ATOM 915 O O . LYS A 1 119 ? -10.167 -0.803 27.306 1.00 95.62 119 LYS A O 1
ATOM 920 N N . GLU A 1 120 ? -7.976 -0.730 26.803 1.00 95.50 120 GLU A N 1
ATOM 921 C CA . GLU A 1 120 ? -7.486 -1.376 28.031 1.00 95.50 120 GLU A CA 1
ATOM 922 C C . GLU A 1 120 ? -7.880 -0.616 29.303 1.00 95.50 120 GLU A C 1
ATOM 924 O O . GLU A 1 120 ? -8.231 -1.233 30.306 1.00 95.50 120 GLU A O 1
ATOM 929 N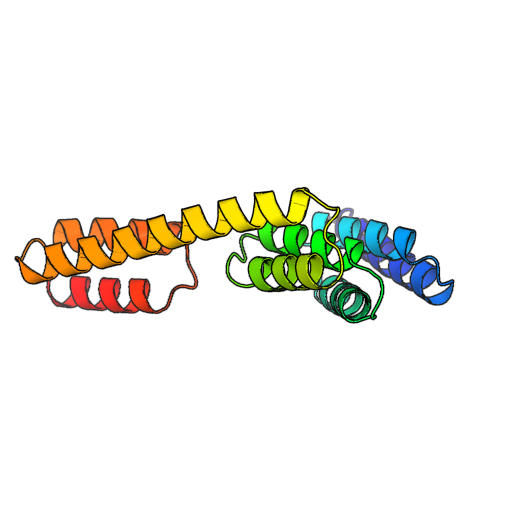 N . ILE A 1 121 ? -7.884 0.720 29.262 1.00 96.62 121 ILE A N 1
ATOM 930 C CA . ILE A 1 121 ? -8.283 1.560 30.405 1.00 96.62 121 ILE A CA 1
ATOM 931 C C . ILE A 1 121 ? -9.790 1.875 30.441 1.00 96.62 121 ILE A C 1
ATOM 933 O O . ILE A 1 121 ? -10.214 2.772 31.168 1.00 96.62 121 ILE A O 1
ATOM 937 N N . GLY A 1 122 ? -10.609 1.175 29.646 1.00 94.31 122 GLY A N 1
ATOM 938 C CA . GLY A 1 122 ? -12.072 1.313 29.627 1.00 94.31 122 GLY A CA 1
ATOM 939 C C . GLY A 1 122 ? -12.604 2.551 28.893 1.00 94.31 122 GLY A C 1
ATOM 940 O O . GLY A 1 122 ? -13.810 2.793 28.869 1.00 94.31 122 GLY A O 1
ATOM 941 N N . ARG A 1 123 ? -11.737 3.333 28.244 1.00 96.94 123 ARG A N 1
ATOM 942 C CA . ARG A 1 123 ? -12.093 4.514 27.438 1.00 96.94 123 ARG A CA 1
ATOM 943 C C . ARG A 1 123 ? -12.462 4.109 26.008 1.00 96.94 123 ARG A C 1
ATOM 945 O O . ARG A 1 123 ? -11.828 4.498 25.028 1.00 96.94 123 ARG A O 1
ATOM 952 N N . VAL A 1 124 ? -13.501 3.280 25.892 1.00 96.44 124 VAL A N 1
ATOM 953 C CA . VAL A 1 124 ? -13.907 2.629 24.631 1.00 96.44 124 VAL A CA 1
ATOM 954 C C . VAL A 1 124 ? -14.302 3.645 23.549 1.00 96.44 124 VAL A C 1
ATOM 956 O O . VAL A 1 124 ? -14.021 3.434 22.371 1.00 96.44 124 VAL A O 1
ATOM 959 N N . THR A 1 125 ? -14.898 4.782 23.922 1.00 97.06 125 THR A N 1
ATOM 960 C CA . THR A 1 125 ? -15.310 5.814 22.952 1.00 97.06 125 THR A CA 1
ATOM 961 C C . THR A 1 125 ? -14.103 6.453 22.261 1.00 97.06 125 THR A C 1
ATOM 963 O O . THR A 1 125 ? -14.107 6.630 21.043 1.00 97.06 125 THR A O 1
ATOM 966 N N . GLU A 1 126 ? -13.051 6.771 23.012 1.00 97.12 126 GLU A N 1
ATOM 967 C CA . GLU A 1 126 ? -11.804 7.317 22.481 1.00 97.12 126 GLU A CA 1
ATOM 968 C C . GLU A 1 126 ? -11.044 6.284 21.645 1.00 97.12 126 GLU A C 1
ATOM 970 O O . GLU A 1 126 ? -10.517 6.632 20.588 1.00 97.12 126 GLU A O 1
ATOM 975 N N . ALA A 1 127 ? -11.070 5.009 22.051 1.00 97.62 127 ALA A N 1
ATOM 976 C CA . ALA A 1 127 ? -10.526 3.918 21.246 1.00 97.62 127 ALA A CA 1
ATOM 977 C C . ALA A 1 127 ? -11.203 3.835 19.867 1.00 97.62 127 ALA A C 1
ATOM 979 O O . ALA A 1 127 ? -10.523 3.808 18.842 1.00 97.62 127 ALA A O 1
ATOM 980 N N . ILE A 1 128 ? -12.541 3.884 19.826 1.00 97.75 128 ILE A N 1
ATOM 981 C CA . ILE A 1 128 ? -13.318 3.898 18.576 1.00 97.75 128 ILE A CA 1
ATOM 982 C C . ILE A 1 128 ? -12.919 5.087 17.693 1.00 97.75 128 ILE A C 1
ATOM 984 O O . ILE A 1 128 ? -12.722 4.912 16.491 1.00 97.75 128 ILE A O 1
ATOM 988 N N . GLN A 1 129 ? -12.766 6.288 18.262 1.00 97.44 129 GLN A N 1
ATOM 989 C CA . GLN A 1 129 ? -12.348 7.466 17.493 1.00 97.44 129 GLN A CA 1
ATOM 990 C C . GLN A 1 129 ? -10.969 7.280 16.852 1.00 97.44 129 GLN A C 1
ATOM 992 O O . GLN A 1 129 ? -10.782 7.655 15.691 1.00 97.44 129 GLN A O 1
ATOM 997 N N . ASP A 1 130 ? -10.015 6.705 17.582 1.00 97.19 130 ASP A N 1
ATOM 998 C CA . ASP A 1 130 ? -8.669 6.456 17.068 1.00 97.19 130 ASP A CA 1
ATOM 999 C C . ASP A 1 130 ? -8.654 5.371 15.985 1.00 97.19 130 ASP A C 1
ATOM 1001 O O . ASP A 1 130 ? -8.034 5.572 14.937 1.00 97.19 130 ASP A O 1
ATOM 1005 N N . TYR A 1 131 ? -9.407 4.281 16.156 1.00 97.56 131 TYR A N 1
ATOM 1006 C CA . TYR A 1 131 ? -9.530 3.261 15.114 1.00 97.56 131 TYR A CA 1
ATOM 1007 C C . TYR A 1 131 ? -10.234 3.787 13.860 1.00 97.56 131 TYR A C 1
ATOM 1009 O O . TYR A 1 131 ? -9.785 3.493 12.757 1.00 97.56 131 TYR A O 1
ATOM 1017 N N . ILE A 1 132 ? -11.275 4.620 13.991 1.00 97.12 132 ILE A N 1
ATOM 1018 C CA . ILE A 1 132 ? -11.927 5.265 12.836 1.00 97.12 132 ILE A CA 1
ATOM 1019 C C . ILE A 1 132 ? -10.921 6.119 12.060 1.00 97.12 132 ILE A C 1
ATOM 1021 O O . ILE A 1 132 ? -10.865 6.047 10.833 1.00 97.12 132 ILE A O 1
ATOM 1025 N N . ARG A 1 133 ? -10.086 6.908 12.751 1.00 94.88 133 ARG A N 1
ATOM 1026 C CA . ARG A 1 133 ? -9.027 7.682 12.081 1.00 94.88 133 ARG A CA 1
ATOM 1027 C C . ARG A 1 133 ? -8.029 6.765 11.376 1.00 94.88 133 ARG A C 1
ATOM 1029 O O . ARG A 1 133 ? -7.651 7.059 10.245 1.00 94.88 133 ARG A O 1
ATOM 1036 N N . ALA A 1 134 ? -7.635 5.661 12.008 1.00 93.75 134 ALA A N 1
ATOM 1037 C CA . ALA A 1 134 ? -6.725 4.688 11.414 1.00 93.75 134 ALA A CA 1
ATOM 1038 C C . ALA A 1 134 ? -7.315 4.040 10.145 1.00 93.75 134 ALA A C 1
ATOM 1040 O O . ALA A 1 134 ? -6.621 3.973 9.131 1.00 93.75 134 ALA A O 1
ATOM 1041 N N . VAL A 1 135 ? -8.598 3.649 10.163 1.00 93.44 135 VAL A N 1
ATOM 1042 C CA . VAL A 1 135 ? -9.324 3.131 8.986 1.00 93.44 135 VAL A CA 1
ATOM 1043 C C . VAL A 1 135 ? -9.428 4.190 7.889 1.00 93.44 135 VAL A C 1
ATOM 1045 O O . VAL A 1 135 ? -9.211 3.878 6.726 1.00 93.44 135 VAL A O 1
ATOM 1048 N N . ASN A 1 136 ? -9.703 5.450 8.229 1.00 90.19 136 ASN A N 1
ATOM 1049 C CA . ASN A 1 136 ? -9.808 6.515 7.227 1.00 90.19 136 ASN A CA 1
ATOM 1050 C C . ASN A 1 136 ? -8.475 6.796 6.517 1.00 90.19 136 ASN A C 1
ATOM 1052 O O . ASN A 1 136 ? -8.474 7.131 5.336 1.00 90.19 136 ASN A O 1
ATOM 1056 N N . ILE A 1 137 ? -7.346 6.669 7.222 1.00 85.25 137 ILE A N 1
ATOM 1057 C CA . ILE A 1 137 ? -6.016 6.879 6.635 1.00 85.25 137 ILE A CA 1
ATOM 1058 C C . ILE A 1 137 ? -5.545 5.631 5.877 1.00 85.25 137 ILE A C 1
ATOM 1060 O O . ILE A 1 137 ? -5.003 5.754 4.782 1.00 85.25 137 ILE A O 1
ATOM 1064 N N . ARG A 1 138 ? -5.755 4.429 6.432 1.00 85.38 138 ARG A N 1
ATOM 1065 C CA . ARG A 1 138 ? -5.394 3.151 5.800 1.00 85.38 138 ARG A CA 1
ATOM 1066 C C . ARG A 1 138 ? -6.604 2.204 5.778 1.00 85.38 138 ARG A C 1
ATOM 1068 O O . ARG A 1 138 ? -6.682 1.300 6.615 1.00 85.38 138 ARG A O 1
ATOM 1075 N N . PRO A 1 139 ? -7.514 2.352 4.792 1.00 86.56 139 PRO A N 1
ATOM 1076 C CA . PRO A 1 139 ? -8.759 1.576 4.720 1.00 86.56 139 PRO A CA 1
ATOM 1077 C C . PRO A 1 139 ? -8.557 0.068 4.603 1.00 86.56 139 PRO A C 1
ATOM 1079 O O . PRO A 1 139 ? -9.445 -0.705 4.947 1.00 86.56 139 PRO A O 1
ATOM 1082 N N . THR A 1 140 ? -7.392 -0.365 4.129 1.00 85.69 140 THR A N 1
ATOM 1083 C CA . THR A 1 140 ? -7.054 -1.775 3.916 1.00 85.69 140 THR A CA 1
ATOM 1084 C C . THR A 1 140 ? -6.348 -2.421 5.108 1.00 85.69 140 THR A C 1
ATOM 1086 O O . THR A 1 140 ? -5.913 -3.562 4.990 1.00 85.69 140 THR A O 1
ATOM 1089 N N . MET A 1 141 ? -6.205 -1.731 6.249 1.00 87.44 141 MET A N 1
ATOM 1090 C CA . MET A 1 141 ? -5.514 -2.266 7.425 1.00 87.44 141 MET A CA 1
ATOM 1091 C C . MET A 1 141 ? -6.409 -3.218 8.239 1.00 87.44 141 MET A C 1
ATOM 1093 O O . MET A 1 141 ? -7.304 -2.738 8.939 1.00 87.44 141 MET A O 1
ATOM 1097 N N . PRO A 1 142 ? -6.151 -4.542 8.247 1.00 91.38 142 PRO A N 1
ATOM 1098 C CA . PRO A 1 142 ? -7.032 -5.501 8.919 1.00 91.38 142 PRO A CA 1
ATOM 1099 C C . PRO A 1 142 ? -7.095 -5.290 10.435 1.00 91.38 142 PRO A C 1
ATOM 1101 O O . PRO A 1 142 ? -8.154 -5.437 11.036 1.00 91.38 142 PRO A O 1
ATOM 1104 N N . GLU A 1 143 ? -5.972 -4.896 11.040 1.00 92.88 143 GLU A N 1
ATOM 1105 C CA . GLU A 1 143 ? -5.862 -4.671 12.481 1.00 92.88 143 GLU A CA 1
ATOM 1106 C C . GLU A 1 143 ? -6.799 -3.560 12.982 1.00 92.88 143 GLU A C 1
ATOM 1108 O O . GLU A 1 143 ? -7.525 -3.777 13.948 1.00 92.88 143 GLU A O 1
ATOM 1113 N N . ALA A 1 144 ? -6.871 -2.402 12.307 1.00 93.88 144 ALA A N 1
ATOM 1114 C CA . ALA A 1 144 ? -7.808 -1.350 12.723 1.00 93.88 144 ALA A CA 1
ATOM 1115 C C . ALA A 1 144 ? -9.264 -1.792 12.607 1.00 93.88 144 ALA A C 1
ATOM 1117 O O . ALA A 1 144 ? -10.058 -1.453 13.479 1.00 93.88 144 ALA A O 1
ATOM 1118 N N . HIS A 1 145 ? -9.622 -2.548 11.565 1.00 96.06 145 HIS A N 1
ATOM 1119 C CA . HIS A 1 145 ? -10.983 -3.070 11.420 1.00 96.06 145 HIS A CA 1
ATOM 1120 C C . HIS A 1 145 ? -11.327 -4.064 12.526 1.00 96.06 145 HIS A C 1
ATOM 1122 O O . HIS A 1 145 ? -12.399 -3.969 13.121 1.00 96.06 145 HIS A O 1
ATOM 1128 N N . ALA A 1 146 ? -10.410 -4.981 12.843 1.00 96.75 146 ALA A N 1
ATOM 1129 C CA . ALA A 1 146 ? -10.590 -5.944 13.924 1.00 96.75 146 ALA A CA 1
ATOM 1130 C C . ALA A 1 146 ? -10.747 -5.244 15.283 1.00 96.75 146 ALA A C 1
ATOM 1132 O O . ALA A 1 146 ? -11.679 -5.544 16.036 1.00 96.75 146 ALA A O 1
ATOM 1133 N N . ASN A 1 147 ? -9.891 -4.263 15.571 1.00 96.25 147 ASN A N 1
ATOM 1134 C CA . ASN A 1 147 ? -9.924 -3.530 16.833 1.00 96.25 147 ASN A CA 1
ATOM 1135 C C . ASN A 1 147 ? -11.157 -2.622 16.939 1.00 96.25 147 ASN A C 1
ATOM 1137 O O . ASN A 1 147 ? -11.771 -2.555 18.005 1.00 96.25 147 ASN A O 1
ATOM 1141 N N . LEU A 1 148 ? -11.586 -1.999 15.835 1.00 96.94 148 LEU A N 1
ATOM 1142 C CA . LEU A 1 148 ? -12.827 -1.226 15.762 1.00 96.94 148 LEU A CA 1
ATOM 1143 C C . LEU A 1 148 ? -14.057 -2.107 16.008 1.00 96.94 148 LEU A C 1
ATOM 1145 O O . LEU A 1 148 ? -14.902 -1.763 16.833 1.00 96.94 148 LEU A O 1
ATOM 1149 N N . ALA A 1 149 ? -14.145 -3.257 15.335 1.00 96.50 149 A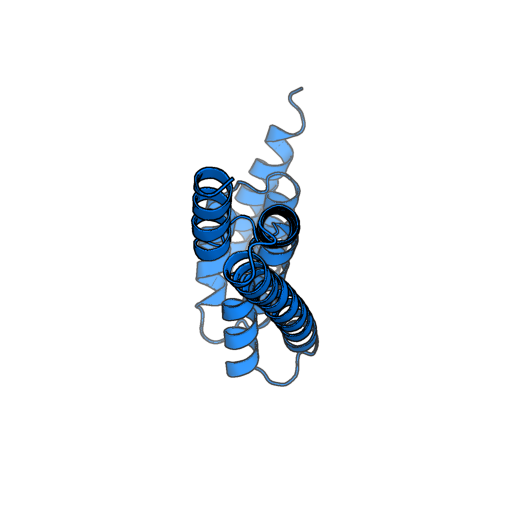LA A N 1
ATOM 1150 C CA . ALA A 1 149 ? -15.240 -4.208 15.519 1.00 96.50 149 ALA A CA 1
ATOM 1151 C C . ALA A 1 149 ? -15.296 -4.720 16.964 1.00 96.50 149 ALA A C 1
ATOM 1153 O O . ALA A 1 149 ? -16.367 -4.769 17.571 1.00 96.50 149 ALA A O 1
ATOM 1154 N N . SER A 1 150 ? -14.137 -5.044 17.542 1.00 96.06 150 SER A N 1
ATOM 1155 C CA . SER A 1 150 ? -14.053 -5.445 18.942 1.00 96.06 150 SER A CA 1
ATOM 1156 C C . SER A 1 150 ? -14.476 -4.321 19.889 1.00 96.06 150 SER A C 1
ATOM 1158 O O . SER A 1 150 ? -15.210 -4.589 20.831 1.00 96.06 150 SER A O 1
ATOM 1160 N N . ALA A 1 151 ? -14.067 -3.076 19.646 1.00 94.75 151 ALA A N 1
ATOM 1161 C CA . ALA A 1 151 ? -14.447 -1.946 20.489 1.00 94.75 151 ALA A CA 1
ATOM 1162 C C . ALA A 1 151 ? -15.950 -1.635 20.425 1.00 94.75 151 ALA A C 1
ATOM 1164 O O . ALA A 1 151 ? -16.527 -1.250 21.434 1.00 94.75 151 ALA A O 1
ATOM 1165 N N . TYR A 1 152 ? -16.609 -1.845 19.280 1.00 95.56 152 TYR A N 1
ATOM 1166 C CA . TYR A 1 152 ? -18.069 -1.735 19.193 1.00 95.56 152 TYR A CA 1
ATOM 1167 C C . TYR A 1 152 ? -18.810 -2.839 19.948 1.00 95.56 152 TYR A C 1
ATOM 1169 O O . TYR A 1 152 ? -19.912 -2.591 20.424 1.00 95.56 152 TYR A O 1
ATOM 1177 N N . LYS A 1 153 ? -18.229 -4.038 20.052 1.00 93.12 153 LYS A N 1
ATOM 1178 C CA . LYS A 1 153 ? -18.798 -5.137 20.844 1.00 93.12 153 LYS A CA 1
ATOM 1179 C C . LYS A 1 153 ? -18.683 -4.884 22.350 1.00 93.12 153 LYS A C 1
ATOM 1181 O O . LYS A 1 153 ? -19.553 -5.310 23.100 1.00 93.12 153 LYS A O 1
ATOM 1186 N N . ASP A 1 154 ? -17.613 -4.211 22.759 1.00 82.88 154 ASP A N 1
ATOM 1187 C CA . ASP A 1 154 ? -17.303 -3.914 24.160 1.00 82.88 154 ASP A CA 1
ATOM 1188 C C . ASP A 1 154 ? -17.951 -2.595 24.648 1.00 82.88 154 ASP A C 1
ATOM 1190 O O . ASP A 1 154 ? -17.717 -2.183 25.784 1.00 82.88 154 ASP A O 1
ATOM 1194 N N . ARG A 1 155 ? -18.730 -1.920 23.788 1.00 71.75 155 ARG A N 1
ATOM 1195 C CA . ARG A 1 155 ? -19.457 -0.674 24.076 1.00 71.75 155 ARG A CA 1
ATOM 1196 C C . ARG A 1 155 ? -20.836 -0.948 24.669 1.00 71.75 155 ARG A C 1
ATOM 1198 O O . ARG A 1 155 ? -21.213 -0.173 25.575 1.00 71.75 155 ARG A O 1
#

InterPro domains:
  IPR011990 Tetratricopeptide-like helical domain superfamily [G3DSA:1.25.40.10] (9-109)
  IPR011990 Tetratric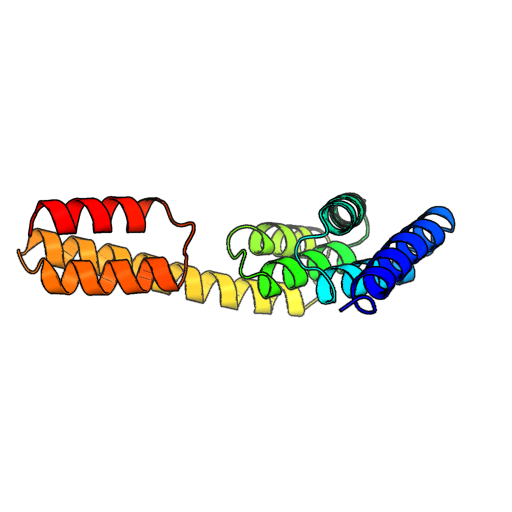opeptide-like helical domain superfamily [G3DSA:1.25.40.10] (110-155)
  IPR011990 Tetratricopeptide-like helical domain superfamily [SSF48452] (12-154)
  IPR019734 Tetratricopeptide repeat [PS50005] (108-141)
  IPR019734 Tetratricopeptide repeat [SM00028] (8-41)
  IPR019734 Tetratricopeptide repeat [SM00028] (108-141)
  IPR037919 UDP-N-acetylglucosamine--peptide N-acetylglucosaminyltransferase 110kDa subunit [PTHR44366] (12-154)